Protein AF-A0A2Z2K764-F1 (afdb_monomer)

Organism: NCBI:txid414771

InterPro domains:
  IPR011989 Armadillo-like helical [G3DSA:1.25.10.10] (1-145)
  IPR016024 Armadillo-type fold [SSF48371] (2-112)

Mean predicted aligned error: 4.68 Å

Nearest PDB structures (foldseek):
  6z1p-assembly1_BV  TM=4.048E-01  e=2.534E+00  Tetrahymena thermophila SB210
  8w15-assembly1_B  TM=4.159E-01  e=3.948E+00  Homo sapiens
  7unk-assembly1_A  TM=3.288E-01  e=2.412E+00  Homo sapiens
  6xns-assembly1_B  TM=2.645E-01  e=1.886E+00  synthetic construct
  6xr1-assembly1_A  TM=2.086E-01  e=1.981E+00  synthetic construct

Structure (mmCIF, N/CA/C/O backbone):
data_AF-A0A2Z2K764-F1
#
_entry.id   AF-A0A2Z2K764-F1
#
loop_
_atom_site.group_PDB
_atom_site.id
_atom_site.type_symbol
_atom_site.label_atom_id
_atom_site.label_alt_id
_atom_site.label_comp_id
_atom_site.label_asym_id
_atom_site.label_entity_id
_atom_site.label_seq_id
_atom_site.pdbx_PDB_ins_code
_atom_site.Cartn_x
_atom_site.Cartn_y
_atom_site.Cartn_z
_atom_site.occupancy
_atom_site.B_iso_or_equiv
_atom_site.auth_seq_id
_atom_site.auth_comp_id
_atom_site.auth_asym_id
_atom_site.auth_atom_id
_atom_site.pdbx_PDB_model_num
ATOM 1 N N . MET A 1 1 ? 10.247 -3.034 -25.902 1.00 75.19 1 MET A N 1
ATOM 2 C CA . MET A 1 1 ? 10.879 -4.340 -25.602 1.00 75.19 1 MET A CA 1
ATOM 3 C C . MET A 1 1 ? 10.700 -4.762 -24.138 1.00 75.19 1 MET A C 1
ATOM 5 O O . MET A 1 1 ? 10.039 -5.768 -23.921 1.00 75.19 1 MET A O 1
ATOM 9 N N . ARG A 1 2 ? 11.152 -3.983 -23.135 1.00 84.69 2 ARG A N 1
ATOM 10 C CA . ARG A 1 2 ? 11.090 -4.348 -21.694 1.00 84.69 2 ARG A CA 1
ATOM 11 C C . ARG A 1 2 ? 9.718 -4.798 -21.174 1.00 84.69 2 ARG A C 1
ATOM 13 O O . ARG A 1 2 ? 9.613 -5.841 -20.546 1.00 84.69 2 ARG A O 1
ATOM 20 N N . LYS A 1 3 ? 8.638 -4.103 -21.542 1.00 83.81 3 LYS A N 1
ATOM 21 C CA . LYS A 1 3 ? 7.262 -4.519 -21.201 1.00 83.81 3 LYS A CA 1
ATOM 22 C C . LYS A 1 3 ? 6.930 -5.959 -21.628 1.00 83.81 3 LYS A C 1
ATOM 24 O O . LYS A 1 3 ? 6.311 -6.695 -20.869 1.00 83.81 3 LYS A O 1
ATOM 29 N N . ALA A 1 4 ? 7.293 -6.343 -22.853 1.00 80.12 4 ALA A N 1
ATOM 30 C CA . ALA A 1 4 ? 7.006 -7.681 -23.369 1.00 80.12 4 ALA A CA 1
ATOM 31 C C . ALA A 1 4 ? 7.841 -8.743 -22.641 1.00 80.12 4 ALA A C 1
ATOM 33 O O . ALA A 1 4 ? 7.328 -9.816 -22.343 1.00 80.12 4 ALA A O 1
ATOM 34 N N . VAL A 1 5 ? 9.084 -8.398 -22.285 1.00 82.69 5 VAL A N 1
ATOM 35 C CA . VAL A 1 5 ? 9.961 -9.244 -21.467 1.00 82.69 5 VAL A CA 1
ATOM 36 C C . VAL A 1 5 ? 9.339 -9.476 -20.092 1.00 82.69 5 VAL A C 1
ATOM 38 O O . VAL A 1 5 ? 9.156 -10.625 -19.719 1.00 82.69 5 VAL A O 1
ATOM 41 N N . ILE A 1 6 ? 8.903 -8.423 -19.390 1.00 83.12 6 ILE A N 1
ATOM 42 C CA . ILE A 1 6 ? 8.242 -8.548 -18.077 1.00 83.12 6 ILE A CA 1
ATOM 43 C C . ILE A 1 6 ? 7.041 -9.502 -18.151 1.00 83.12 6 ILE A C 1
ATOM 45 O O . ILE A 1 6 ? 6.902 -10.384 -17.310 1.00 83.12 6 ILE A O 1
ATOM 49 N N . HIS A 1 7 ? 6.205 -9.376 -19.186 1.00 82.19 7 HIS A N 1
ATOM 50 C CA . HIS A 1 7 ? 5.060 -10.269 -19.380 1.00 82.19 7 HIS A CA 1
ATOM 51 C C . HIS A 1 7 ? 5.446 -11.719 -19.697 1.00 82.19 7 HIS A C 1
ATOM 53 O O . HIS A 1 7 ? 4.730 -12.633 -19.295 1.00 82.19 7 HIS A O 1
ATOM 59 N N . GLY A 1 8 ? 6.534 -11.936 -20.438 1.00 78.94 8 GLY A N 1
ATOM 60 C CA . GLY A 1 8 ? 7.051 -13.276 -20.706 1.00 78.94 8 GLY A CA 1
ATOM 61 C C . GLY A 1 8 ? 7.593 -13.923 -19.433 1.00 78.94 8 GLY A C 1
ATOM 62 O O . GLY A 1 8 ? 7.188 -15.026 -19.080 1.00 78.94 8 GLY A O 1
ATOM 63 N N . LEU A 1 9 ? 8.442 -13.200 -18.700 1.00 83.56 9 LEU A N 1
ATOM 64 C CA . LEU A 1 9 ? 9.078 -13.685 -17.475 1.00 83.56 9 LEU A CA 1
ATOM 65 C C . LEU A 1 9 ? 8.060 -13.986 -16.371 1.00 83.56 9 LEU A C 1
ATOM 67 O O . LEU A 1 9 ? 8.159 -15.028 -15.727 1.00 83.56 9 LEU A O 1
ATOM 71 N N . SER A 1 10 ? 7.034 -13.141 -16.206 1.00 79.88 10 SER A N 1
ATOM 72 C CA . SER A 1 10 ? 5.997 -13.347 -15.186 1.00 79.88 10 SER A CA 1
ATOM 73 C C . SER A 1 10 ? 5.163 -14.612 -15.405 1.00 79.88 10 SER A C 1
ATOM 75 O O . SER A 1 10 ? 4.477 -15.052 -14.492 1.00 79.88 10 SER A O 1
ATOM 77 N N . ARG A 1 11 ? 5.164 -15.170 -16.623 1.00 83.88 11 ARG A N 1
ATOM 78 C CA . ARG A 1 11 ? 4.442 -16.406 -16.961 1.00 83.88 11 ARG A CA 1
ATOM 79 C C . ARG A 1 11 ? 5.304 -17.659 -16.850 1.00 83.88 11 ARG A C 1
ATOM 81 O O . ARG A 1 11 ? 4.743 -18.743 -16.765 1.00 83.88 11 ARG A O 1
ATOM 88 N N . LEU A 1 12 ? 6.628 -17.520 -16.918 1.00 84.44 12 LEU A N 1
ATOM 89 C CA . LEU A 1 12 ? 7.548 -18.654 -16.989 1.00 84.44 12 LEU A CA 1
ATOM 90 C C . LEU A 1 12 ? 8.099 -19.030 -15.613 1.00 84.44 12 LEU A C 1
ATOM 92 O O . LEU A 1 12 ? 7.991 -20.185 -15.221 1.00 84.44 12 LEU A O 1
ATOM 96 N N . GLN A 1 13 ? 8.697 -18.071 -14.899 1.00 82.69 13 GLN A N 1
ATOM 97 C CA . GLN A 1 13 ? 9.347 -18.293 -13.598 1.00 82.69 13 GLN A CA 1
ATOM 98 C C . GLN A 1 13 ? 9.288 -17.011 -12.750 1.00 82.69 13 GLN A C 1
ATOM 100 O O . GLN A 1 13 ? 10.306 -16.343 -12.566 1.00 82.69 13 GLN A O 1
ATOM 105 N N . PRO A 1 14 ? 8.100 -16.597 -12.284 1.00 79.75 14 PRO A N 1
ATOM 106 C CA . PRO A 1 14 ? 7.921 -15.292 -11.653 1.00 79.75 14 PRO A CA 1
ATOM 107 C C . PRO A 1 14 ? 8.754 -15.109 -10.369 1.00 79.75 14 PRO A C 1
ATOM 109 O O . PRO A 1 14 ? 9.213 -13.998 -10.106 1.00 79.75 14 PRO A O 1
ATOM 112 N N . GLU A 1 15 ? 9.032 -16.182 -9.626 1.00 85.50 15 GLU A N 1
ATOM 113 C CA . GLU A 1 15 ? 9.884 -16.188 -8.430 1.00 85.50 15 GLU A CA 1
ATOM 114 C C . GLU A 1 15 ? 11.314 -15.721 -8.737 1.00 85.50 15 GLU A C 1
ATOM 116 O O . GLU A 1 15 ? 11.875 -14.893 -8.019 1.00 85.50 15 GLU A O 1
ATOM 121 N N . ALA A 1 16 ? 11.897 -16.219 -9.834 1.00 89.00 16 ALA A N 1
ATOM 122 C CA . ALA A 1 16 ? 13.284 -15.949 -10.214 1.00 89.00 16 ALA A CA 1
ATOM 123 C C . ALA A 1 16 ? 13.520 -14.480 -10.605 1.00 89.00 16 ALA A C 1
ATOM 125 O O . ALA A 1 16 ? 14.654 -14.002 -10.586 1.00 89.00 16 ALA A O 1
ATOM 126 N N . TYR A 1 17 ? 12.449 -13.756 -10.944 1.00 90.88 17 TYR A N 1
ATOM 127 C CA . TYR A 1 17 ? 12.502 -12.378 -11.432 1.00 90.88 17 TYR A CA 1
ATOM 128 C C . TYR A 1 17 ? 11.827 -11.374 -10.495 1.00 90.88 17 TYR A C 1
ATOM 130 O O . TYR A 1 17 ? 11.629 -10.224 -10.885 1.00 90.88 17 TYR A O 1
ATOM 138 N N . LEU A 1 18 ? 11.528 -11.756 -9.249 1.00 90.38 18 LEU A N 1
ATOM 139 C CA . LEU A 1 18 ? 10.938 -10.853 -8.256 1.00 90.38 18 LEU A CA 1
ATOM 140 C C . LEU A 1 18 ? 11.731 -9.543 -8.121 1.00 90.38 18 LEU A C 1
ATOM 142 O O . LEU A 1 18 ? 11.151 -8.461 -8.216 1.00 90.38 18 LEU A O 1
ATOM 146 N N . GLY A 1 19 ? 13.055 -9.635 -7.950 1.00 91.00 19 GLY A N 1
ATOM 147 C CA . GLY A 1 19 ? 13.923 -8.459 -7.821 1.00 91.00 19 GLY A CA 1
ATOM 148 C C . GLY A 1 19 ? 13.867 -7.547 -9.049 1.00 91.00 19 GLY A C 1
ATOM 149 O O . GLY A 1 19 ? 13.778 -6.328 -8.915 1.00 91.00 19 GLY A O 1
ATOM 150 N N . LEU A 1 20 ? 13.809 -8.135 -10.250 1.00 92.38 20 LEU A N 1
ATOM 151 C CA . LEU A 1 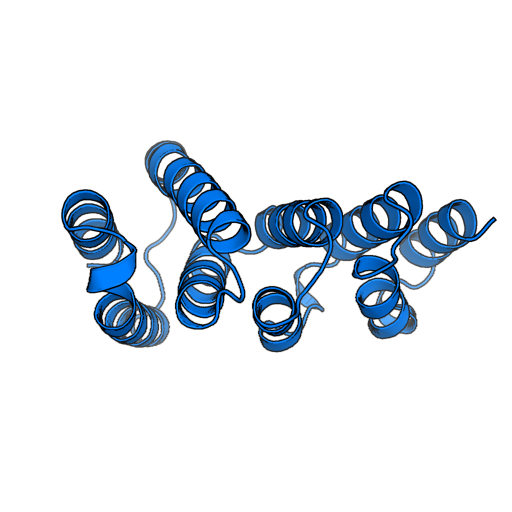20 ? 13.634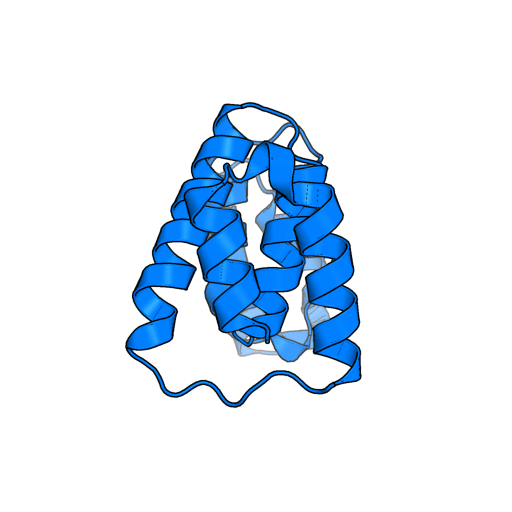 -7.384 -11.492 1.00 92.38 20 LEU A CA 1
ATOM 152 C C . LEU A 1 20 ? 12.280 -6.666 -11.516 1.00 92.38 20 LEU A C 1
ATOM 154 O O . LEU A 1 20 ? 12.217 -5.499 -11.886 1.00 92.38 20 LEU A O 1
ATOM 158 N N . PHE A 1 21 ? 11.192 -7.322 -11.113 1.00 94.19 21 PHE A N 1
ATOM 159 C CA . PHE A 1 21 ? 9.880 -6.676 -11.101 1.00 94.19 21 PHE A CA 1
ATOM 160 C C . PHE A 1 21 ? 9.803 -5.538 -10.076 1.00 94.19 21 PHE A C 1
ATOM 162 O O . PHE A 1 21 ? 9.205 -4.509 -10.375 1.00 94.19 21 PHE A O 1
ATOM 169 N N . LEU A 1 22 ? 10.432 -5.673 -8.905 1.00 92.94 22 LEU A N 1
ATOM 170 C CA . LEU A 1 22 ? 10.514 -4.596 -7.907 1.00 92.94 22 LEU A CA 1
ATOM 171 C C . LEU A 1 22 ? 11.331 -3.396 -8.406 1.00 92.94 22 LEU A C 1
ATOM 173 O O . LEU A 1 22 ? 10.958 -2.246 -8.160 1.00 92.94 22 LEU A O 1
ATOM 177 N N . GLN A 1 23 ? 12.409 -3.650 -9.150 1.00 92.94 23 GLN A N 1
ATOM 178 C CA . GLN A 1 23 ? 13.179 -2.599 -9.808 1.00 92.94 23 GLN A CA 1
ATOM 179 C C . GLN A 1 23 ? 12.348 -1.905 -10.899 1.00 92.94 23 GLN A C 1
ATOM 181 O O . GLN A 1 23 ? 12.206 -0.686 -10.898 1.00 92.94 23 GLN A O 1
ATOM 186 N N . GLU A 1 24 ? 11.749 -2.673 -11.810 1.00 94.62 24 GLU A N 1
ATOM 187 C CA . GLU A 1 24 ? 10.995 -2.136 -12.950 1.00 94.62 24 GLU A CA 1
ATOM 188 C C . GLU A 1 24 ? 9.667 -1.480 -12.524 1.00 94.62 24 GLU A C 1
ATOM 190 O O . GLU A 1 24 ? 9.120 -0.659 -13.258 1.00 94.62 24 GLU A O 1
ATOM 195 N N . LEU A 1 25 ? 9.147 -1.784 -11.328 1.00 94.94 25 LEU A N 1
ATOM 196 C CA . LEU A 1 25 ? 8.018 -1.064 -10.728 1.00 94.94 25 LEU A CA 1
ATOM 197 C C . LEU A 1 25 ? 8.332 0.425 -10.539 1.00 94.94 25 LEU A C 1
ATOM 199 O O . LEU A 1 25 ? 7.433 1.254 -10.684 1.00 94.94 25 LEU A O 1
ATOM 203 N N . GLN A 1 26 ? 9.592 0.758 -10.269 1.00 93.25 26 GLN A N 1
ATOM 204 C CA . GLN A 1 26 ? 10.072 2.122 -10.041 1.00 93.25 26 GLN A CA 1
ATOM 205 C C . GLN A 1 26 ? 10.534 2.817 -11.330 1.00 93.25 26 GLN A C 1
ATOM 207 O O . GLN A 1 26 ? 11.058 3.925 -11.277 1.00 93.25 26 GLN A O 1
ATOM 212 N N . ASP A 1 27 ? 10.330 2.190 -12.492 1.00 94.50 27 ASP A N 1
ATOM 213 C CA . ASP A 1 27 ? 10.762 2.743 -13.771 1.00 94.50 27 ASP A CA 1
ATOM 214 C C . ASP A 1 27 ? 10.031 4.054 -14.112 1.00 94.50 27 ASP A C 1
ATOM 216 O O . ASP A 1 27 ? 8.807 4.193 -13.963 1.00 94.50 27 ASP A O 1
ATOM 220 N N . GLU A 1 28 ? 10.791 5.018 -14.631 1.00 92.25 28 GLU A N 1
ATOM 221 C CA . GLU A 1 28 ? 10.283 6.327 -15.046 1.00 92.25 28 GLU A CA 1
ATOM 222 C C . GLU A 1 28 ? 9.237 6.218 -16.160 1.00 92.25 28 GLU A C 1
ATOM 224 O O . GLU A 1 28 ? 8.350 7.065 -16.262 1.00 92.25 28 GLU A O 1
ATOM 229 N N . HIS A 1 29 ? 9.283 5.161 -16.976 1.00 94.19 29 HIS A N 1
ATOM 230 C CA . HIS A 1 29 ? 8.320 4.949 -18.039 1.00 94.19 29 HIS A CA 1
ATOM 231 C C . HIS A 1 29 ? 7.035 4.290 -17.494 1.00 94.19 29 HIS A C 1
ATOM 233 O O . HIS A 1 29 ? 7.035 3.102 -17.138 1.00 94.19 29 HIS A O 1
ATOM 239 N N . PRO A 1 30 ? 5.862 4.958 -17.551 1.00 93.44 30 PRO A N 1
ATOM 240 C CA . PRO A 1 30 ? 4.633 4.457 -16.924 1.00 93.44 30 PRO A CA 1
ATOM 241 C C . PRO A 1 30 ? 4.194 3.073 -17.421 1.00 93.44 30 PRO A C 1
ATOM 243 O O . PRO A 1 30 ? 3.606 2.282 -16.682 1.00 93.44 30 PRO A O 1
ATOM 246 N N . GLY A 1 31 ? 4.469 2.769 -18.693 1.00 95.06 31 GLY A N 1
ATOM 247 C CA . GLY A 1 31 ? 4.151 1.475 -19.300 1.00 95.06 31 GLY A CA 1
ATOM 248 C C . GLY A 1 31 ? 4.978 0.301 -18.765 1.00 95.06 31 GLY A C 1
ATOM 249 O O . GLY A 1 31 ? 4.480 -0.824 -18.785 1.00 95.06 31 GLY A O 1
ATOM 250 N N . VAL A 1 32 ? 6.204 0.556 -18.298 1.00 94.94 32 VAL A N 1
ATOM 251 C CA . VAL A 1 32 ? 7.109 -0.450 -17.724 1.00 94.94 32 VAL A CA 1
ATOM 252 C C . VAL A 1 32 ? 6.709 -0.711 -16.276 1.00 94.94 32 VAL A C 1
ATOM 254 O O . VAL A 1 32 ? 6.330 -1.836 -15.954 1.00 94.94 32 VAL A O 1
ATOM 257 N N . SER A 1 33 ? 6.603 0.352 -15.472 1.00 95.94 33 SER A N 1
ATOM 258 C CA . SER A 1 33 ? 6.096 0.298 -14.095 1.00 95.94 33 SER A CA 1
ATOM 259 C C . SER A 1 33 ? 4.734 -0.406 -13.998 1.00 95.94 33 SER A C 1
ATOM 261 O O . SER A 1 33 ? 4.521 -1.286 -13.164 1.00 95.94 33 SER A O 1
ATOM 263 N N . ARG A 1 34 ? 3.811 -0.127 -14.930 1.00 95.75 34 ARG A N 1
ATOM 264 C CA . ARG A 1 34 ? 2.509 -0.813 -14.979 1.00 95.75 34 ARG A CA 1
ATOM 265 C C . ARG A 1 34 ? 2.629 -2.304 -15.297 1.00 95.75 34 ARG A C 1
ATOM 267 O O . ARG A 1 34 ? 1.810 -3.087 -14.819 1.00 95.75 34 ARG A O 1
ATOM 274 N N . ALA A 1 35 ? 3.573 -2.700 -16.148 1.00 94.94 35 ALA A N 1
ATOM 275 C CA . ALA A 1 35 ? 3.787 -4.105 -16.483 1.00 94.94 35 ALA A CA 1
ATOM 276 C C . ALA A 1 35 ? 4.366 -4.868 -15.289 1.00 94.94 35 ALA A C 1
ATOM 278 O O . ALA A 1 35 ? 3.866 -5.942 -14.964 1.00 94.94 35 ALA A O 1
ATOM 279 N N . ALA A 1 36 ? 5.337 -4.266 -14.600 1.00 95.38 36 ALA A N 1
ATOM 280 C CA . ALA A 1 36 ? 5.907 -4.791 -13.368 1.00 95.38 36 ALA A CA 1
ATOM 281 C C . ALA A 1 36 ? 4.849 -4.933 -12.265 1.00 95.38 36 ALA A C 1
ATOM 283 O O . ALA A 1 36 ? 4.714 -6.003 -11.683 1.00 95.38 36 ALA A O 1
ATOM 284 N N . ALA A 1 37 ? 4.003 -3.918 -12.062 1.00 95.88 37 ALA A N 1
ATOM 285 C CA . ALA A 1 37 ? 2.897 -3.995 -11.107 1.00 95.88 37 ALA A CA 1
ATOM 286 C C . ALA A 1 37 ? 1.918 -5.140 -11.406 1.00 95.88 37 ALA A C 1
ATOM 288 O O . ALA A 1 37 ? 1.426 -5.797 -10.494 1.00 95.88 37 ALA A O 1
ATOM 289 N N . LYS A 1 38 ? 1.634 -5.408 -12.688 1.00 94.69 38 LYS A N 1
ATOM 290 C CA . LYS A 1 38 ? 0.806 -6.559 -13.076 1.00 94.69 38 LYS A CA 1
ATOM 291 C C . LYS A 1 38 ? 1.492 -7.887 -12.768 1.00 94.69 38 LYS A C 1
ATOM 293 O O . LYS A 1 38 ? 0.817 -8.791 -12.299 1.00 94.69 38 LYS A O 1
ATOM 298 N N . ALA A 1 39 ? 2.793 -7.998 -13.035 1.00 93.50 39 ALA A N 1
ATOM 299 C CA . ALA A 1 39 ? 3.563 -9.200 -12.727 1.00 93.50 39 ALA A CA 1
ATOM 300 C C . ALA A 1 39 ? 3.588 -9.467 -11.214 1.00 93.50 39 ALA A C 1
ATOM 302 O O . ALA A 1 39 ? 3.238 -10.560 -10.785 1.00 93.50 39 ALA A O 1
ATOM 303 N N . LEU A 1 40 ? 3.894 -8.443 -10.412 1.00 94.25 40 LEU A N 1
ATOM 304 C CA . LEU A 1 40 ? 3.893 -8.513 -8.948 1.00 94.25 40 LEU A CA 1
ATOM 305 C C . LEU A 1 40 ? 2.516 -8.880 -8.385 1.00 94.25 40 LEU A C 1
ATOM 307 O O . LEU A 1 40 ? 2.421 -9.728 -7.506 1.00 94.25 40 LEU A O 1
ATOM 311 N N . GLY A 1 41 ? 1.437 -8.319 -8.939 1.00 92.81 41 GLY A N 1
ATOM 312 C CA . GLY A 1 41 ? 0.072 -8.647 -8.518 1.00 92.81 41 GLY A CA 1
ATOM 313 C C . GLY A 1 41 ? -0.350 -10.101 -8.770 1.00 92.81 41 GLY A C 1
ATOM 314 O O . GLY A 1 41 ? -1.343 -10.544 -8.201 1.00 92.81 41 GLY A O 1
ATOM 315 N N . CYS A 1 42 ? 0.382 -10.855 -9.599 1.00 91.00 42 CYS A N 1
ATOM 316 C CA . CYS A 1 42 ? 0.170 -12.295 -9.778 1.00 91.00 42 CYS A CA 1
ATOM 317 C C . CYS A 1 42 ? 0.898 -13.146 -8.727 1.00 91.00 42 CYS A C 1
ATOM 319 O O . CYS A 1 42 ? 0.547 -14.310 -8.555 1.00 91.00 42 CYS A O 1
ATOM 321 N N . ILE A 1 43 ? 1.884 -12.578 -8.028 1.00 90.31 43 ILE A N 1
ATOM 322 C CA . ILE A 1 43 ? 2.702 -13.251 -7.009 1.00 90.31 43 ILE A CA 1
ATOM 323 C C . ILE A 1 43 ? 2.793 -12.440 -5.698 1.00 90.31 43 ILE A C 1
ATOM 325 O O . ILE A 1 43 ? 3.889 -12.228 -5.176 1.00 90.31 43 ILE A O 1
ATOM 329 N N . PRO A 1 44 ? 1.660 -11.985 -5.123 1.00 89.00 44 PRO A N 1
ATOM 330 C CA . PRO A 1 44 ? 1.655 -11.131 -3.931 1.00 89.00 44 PRO A CA 1
ATOM 331 C C . PRO A 1 44 ? 2.381 -11.746 -2.729 1.00 89.00 44 PRO A C 1
ATOM 333 O O . PRO A 1 44 ? 3.018 -11.035 -1.958 1.00 89.00 44 PRO A O 1
ATOM 336 N N . TYR A 1 45 ? 2.328 -13.074 -2.596 1.00 88.06 45 TYR A N 1
ATOM 337 C CA . TYR A 1 45 ? 2.933 -13.837 -1.500 1.00 88.06 45 TYR A CA 1
ATOM 338 C C . TYR A 1 45 ? 4.469 -13.805 -1.487 1.00 88.06 45 TYR A C 1
ATOM 340 O O . TYR A 1 45 ? 5.072 -14.166 -0.480 1.00 88.06 45 TYR A O 1
ATOM 348 N N . LEU A 1 46 ? 5.106 -13.385 -2.585 1.00 88.56 46 LEU A N 1
ATOM 349 C CA . LEU A 1 46 ? 6.563 -13.276 -2.685 1.00 88.56 46 LEU A CA 1
ATOM 350 C C . LEU A 1 46 ? 7.084 -11.882 -2.341 1.00 88.56 46 LEU A C 1
ATOM 352 O O . LEU A 1 46 ? 8.292 -11.701 -2.223 1.00 88.56 46 LEU A O 1
ATOM 356 N N . ILE A 1 47 ? 6.207 -10.885 -2.220 1.00 89.75 47 ILE A N 1
ATOM 357 C CA . ILE A 1 47 ? 6.620 -9.487 -2.119 1.00 89.75 47 ILE A CA 1
ATOM 358 C C . ILE A 1 47 ? 7.016 -9.158 -0.674 1.00 89.75 47 ILE A C 1
ATOM 360 O O . ILE A 1 47 ? 6.171 -9.239 0.222 1.00 89.75 47 ILE A O 1
ATOM 364 N N . PRO A 1 48 ? 8.260 -8.712 -0.415 1.00 87.44 48 PRO A N 1
ATOM 365 C CA . PRO A 1 48 ? 8.635 -8.220 0.902 1.00 87.44 48 PRO A CA 1
ATOM 366 C C . PRO A 1 48 ? 7.895 -6.914 1.205 1.00 87.44 48 PRO A C 1
ATOM 368 O O . PRO A 1 48 ? 7.942 -5.958 0.431 1.00 87.44 48 PRO A O 1
ATOM 371 N N . LYS A 1 49 ? 7.225 -6.842 2.358 1.00 82.94 49 LYS A N 1
ATOM 372 C CA . LYS A 1 49 ? 6.391 -5.686 2.743 1.00 82.94 49 LYS A CA 1
ATOM 373 C C . LYS A 1 49 ? 7.196 -4.386 2.808 1.00 82.94 49 LYS A C 1
ATOM 375 O O . LYS A 1 49 ? 6.708 -3.330 2.416 1.00 82.94 49 LYS A O 1
ATOM 380 N N . GLN A 1 50 ? 8.444 -4.479 3.264 1.00 84.56 50 GLN A N 1
ATOM 381 C CA . GLN A 1 50 ? 9.357 -3.347 3.409 1.00 84.56 50 GLN A CA 1
ATOM 382 C C . GLN A 1 50 ? 9.675 -2.685 2.064 1.00 84.56 50 GLN A C 1
ATOM 384 O O . GLN A 1 50 ? 9.803 -1.465 2.015 1.00 84.56 50 GLN A O 1
ATOM 389 N N . GLU A 1 51 ? 9.738 -3.460 0.977 1.00 86.69 51 GLU A N 1
ATOM 390 C CA . GLU A 1 51 ? 10.004 -2.936 -0.369 1.00 86.69 51 GLU A CA 1
ATOM 391 C C . GLU A 1 51 ? 8.857 -2.044 -0.857 1.00 86.69 51 GLU A C 1
ATOM 393 O O . GLU A 1 51 ? 9.091 -0.972 -1.410 1.00 86.69 51 GLU A O 1
ATOM 398 N N . LEU A 1 52 ? 7.603 -2.432 -0.588 1.00 86.06 52 LEU A N 1
ATOM 399 C CA . LEU A 1 52 ? 6.441 -1.609 -0.940 1.00 86.06 52 LEU A CA 1
ATOM 400 C C . LEU A 1 52 ? 6.361 -0.334 -0.093 1.00 86.06 52 LEU A C 1
ATOM 402 O O . LEU A 1 52 ? 6.033 0.726 -0.623 1.00 86.06 52 LEU A O 1
ATOM 406 N N . SER A 1 53 ? 6.698 -0.404 1.197 1.00 83.94 53 SER A N 1
ATOM 407 C CA . SER A 1 53 ? 6.713 0.779 2.068 1.00 83.94 53 SER A CA 1
ATOM 408 C C . SER A 1 53 ? 7.819 1.770 1.693 1.00 83.94 53 SER A C 1
ATOM 410 O O . SER A 1 53 ? 7.585 2.978 1.685 1.00 83.94 53 SER A O 1
ATOM 412 N N . ALA A 1 54 ? 9.005 1.273 1.321 1.00 84.94 54 ALA A N 1
ATOM 413 C CA . ALA A 1 54 ? 10.156 2.095 0.938 1.00 84.94 54 ALA A CA 1
ATOM 414 C C . ALA A 1 54 ? 9.900 2.956 -0.308 1.00 84.94 54 ALA A C 1
ATOM 416 O O . ALA A 1 54 ? 10.574 3.959 -0.524 1.00 84.94 54 ALA A O 1
ATOM 417 N N . ILE A 1 55 ? 8.912 2.595 -1.122 1.00 80.06 55 ILE A N 1
ATOM 418 C CA . ILE A 1 55 ? 8.511 3.383 -2.282 1.00 80.06 55 ILE A CA 1
ATOM 419 C C . ILE A 1 55 ? 7.966 4.747 -1.838 1.00 80.06 55 ILE A C 1
ATOM 421 O O . ILE A 1 55 ? 8.308 5.750 -2.449 1.00 80.06 55 ILE A O 1
ATOM 425 N N . ALA A 1 56 ? 7.183 4.843 -0.757 1.00 74.94 56 ALA A N 1
ATOM 426 C CA . ALA A 1 56 ? 6.597 6.119 -0.314 1.00 74.94 56 ALA A CA 1
ATOM 427 C C . ALA A 1 56 ? 7.617 7.153 0.196 1.00 74.94 56 ALA A C 1
ATOM 429 O O . ALA A 1 56 ? 7.289 8.339 0.275 1.00 74.94 56 ALA A O 1
ATOM 430 N N . THR A 1 57 ? 8.829 6.710 0.543 1.00 78.06 57 THR A N 1
ATOM 431 C CA . THR A 1 57 ? 9.883 7.557 1.126 1.00 78.06 57 THR A CA 1
ATOM 432 C C . THR A 1 57 ? 10.730 8.264 0.077 1.00 78.06 57 THR A C 1
ATOM 434 O O . THR A 1 57 ? 11.477 9.184 0.401 1.00 78.06 57 THR A O 1
ATOM 437 N N . ARG A 1 58 ? 10.625 7.835 -1.184 1.00 77.50 58 ARG A N 1
ATOM 438 C CA . ARG A 1 58 ? 11.412 8.353 -2.300 1.00 77.50 58 ARG A CA 1
ATOM 439 C C . ARG A 1 58 ? 10.621 9.424 -3.035 1.00 77.50 58 ARG A C 1
ATOM 441 O O . ARG A 1 58 ? 9.419 9.274 -3.269 1.00 77.50 58 ARG A O 1
ATOM 448 N N . GLU A 1 59 ? 11.307 10.483 -3.449 1.00 73.56 59 GLU A N 1
ATOM 449 C CA . GLU A 1 59 ? 10.752 11.385 -4.449 1.00 73.56 59 GLU A CA 1
ATOM 450 C C . GLU A 1 59 ? 10.653 10.617 -5.768 1.00 73.56 59 GLU A C 1
ATOM 452 O O . GLU A 1 59 ? 11.648 10.185 -6.347 1.00 73.56 59 GLU A O 1
ATOM 457 N N . GLN A 1 60 ? 9.424 10.363 -6.193 1.00 79.38 60 GLN A N 1
ATOM 458 C CA . GLN A 1 60 ? 9.129 9.543 -7.355 1.00 79.38 60 GLN A CA 1
ATOM 459 C C . GLN A 1 60 ? 7.902 10.079 -8.071 1.00 79.38 60 GLN A C 1
ATOM 461 O O . GLN A 1 60 ? 7.083 10.824 -7.526 1.00 79.38 60 GLN A O 1
ATOM 466 N N . SER A 1 61 ? 7.738 9.633 -9.304 1.00 88.88 61 SER A N 1
ATOM 467 C CA . SER A 1 61 ? 6.564 9.951 -10.100 1.00 88.88 61 SER A CA 1
ATOM 468 C C . SER A 1 61 ? 5.284 9.341 -9.508 1.00 88.88 61 SER A C 1
ATOM 470 O O . SER A 1 61 ? 5.254 8.208 -9.019 1.00 88.88 61 SER A O 1
ATOM 472 N N . LEU A 1 62 ? 4.170 10.074 -9.617 1.00 89.75 62 LEU A N 1
ATOM 473 C CA . LEU A 1 62 ? 2.862 9.609 -9.136 1.00 89.75 62 LEU A CA 1
ATOM 474 C C . LEU A 1 62 ? 2.413 8.295 -9.793 1.00 89.75 62 LEU A C 1
ATOM 476 O O . LEU A 1 62 ? 1.645 7.540 -9.197 1.00 89.75 62 LEU A O 1
ATOM 480 N N . HIS A 1 63 ? 2.868 7.990 -11.016 1.00 93.81 63 HIS A N 1
ATOM 481 C CA . HIS A 1 63 ? 2.525 6.717 -11.651 1.00 93.81 63 HIS A CA 1
ATOM 482 C C . HIS A 1 63 ? 3.181 5.525 -10.961 1.00 93.81 63 HIS A C 1
ATOM 484 O O . HIS A 1 63 ? 2.527 4.487 -10.880 1.00 93.81 63 HIS A O 1
ATOM 490 N N . VAL A 1 64 ? 4.411 5.664 -10.449 1.00 94.06 64 VAL A N 1
ATOM 491 C CA . VAL A 1 64 ? 5.076 4.608 -9.673 1.00 94.06 64 VAL A CA 1
ATOM 492 C C . VAL A 1 64 ? 4.269 4.343 -8.412 1.00 94.06 64 VAL A C 1
ATOM 494 O O . VAL A 1 64 ? 3.821 3.216 -8.222 1.00 94.06 64 VAL A O 1
ATOM 497 N N . LEU A 1 65 ? 3.949 5.388 -7.639 1.00 94.31 65 LEU A N 1
ATOM 498 C CA . LEU A 1 65 ? 3.115 5.259 -6.441 1.00 94.31 65 LEU A CA 1
ATOM 499 C C . LEU A 1 65 ? 1.786 4.555 -6.749 1.00 94.31 65 LEU A C 1
ATOM 501 O O . LEU A 1 65 ? 1.455 3.552 -6.125 1.00 94.31 65 LEU A O 1
ATOM 505 N N . ARG A 1 66 ? 1.042 5.013 -7.760 1.00 94.44 66 ARG A N 1
ATOM 506 C CA . ARG A 1 66 ? -0.244 4.406 -8.153 1.00 94.44 66 ARG A CA 1
ATOM 507 C C . ARG A 1 66 ? -0.119 2.951 -8.581 1.00 94.44 66 ARG A C 1
ATOM 509 O O . ARG A 1 66 ? -1.019 2.145 -8.347 1.00 94.44 66 ARG A O 1
ATOM 516 N N . ASN A 1 67 ? 0.963 2.606 -9.269 1.00 95.81 67 ASN A N 1
ATOM 517 C CA . ASN A 1 67 ? 1.218 1.234 -9.677 1.00 95.81 67 ASN A CA 1
ATOM 518 C C . ASN A 1 67 ? 1.569 0.360 -8.464 1.00 95.81 67 ASN A C 1
ATOM 520 O O . ASN A 1 67 ? 1.058 -0.754 -8.385 1.00 95.81 67 ASN A O 1
ATOM 524 N N . THR A 1 68 ? 2.308 0.885 -7.489 1.00 95.06 68 THR A N 1
ATOM 525 C CA . THR A 1 68 ? 2.568 0.237 -6.195 1.00 95.06 68 THR A CA 1
ATOM 526 C C . THR A 1 68 ? 1.289 0.033 -5.389 1.00 95.06 68 THR A C 1
ATOM 528 O O . THR A 1 68 ? 1.036 -1.073 -4.924 1.00 95.06 68 THR A O 1
ATOM 531 N N . LEU A 1 69 ? 0.416 1.040 -5.295 1.00 94.81 69 LEU A N 1
ATOM 532 C CA . LEU A 1 69 ? -0.886 0.905 -4.627 1.00 94.81 69 LEU A CA 1
ATOM 533 C C . LEU A 1 69 ? -1.789 -0.125 -5.324 1.00 94.81 69 LEU A C 1
ATOM 535 O O . LEU A 1 69 ? -2.569 -0.819 -4.675 1.00 94.81 69 LEU A O 1
ATOM 539 N N . ARG A 1 70 ? -1.640 -0.308 -6.642 1.00 94.31 70 ARG A N 1
ATOM 540 C CA . ARG A 1 70 ? -2.308 -1.403 -7.360 1.00 94.31 70 ARG A CA 1
ATOM 541 C C . ARG A 1 70 ? -1.755 -2.776 -6.978 1.00 94.31 70 ARG A C 1
ATOM 543 O O . ARG A 1 70 ? -2.547 -3.704 -6.849 1.00 94.31 70 ARG A O 1
ATOM 550 N N . VAL A 1 71 ? -0.437 -2.910 -6.810 1.00 94.69 71 VAL A N 1
ATOM 551 C CA . VAL A 1 71 ? 0.176 -4.146 -6.287 1.00 94.69 71 VAL A CA 1
ATOM 552 C C . VAL A 1 71 ? -0.356 -4.427 -4.890 1.00 94.69 71 VAL A C 1
ATOM 554 O O . VAL A 1 71 ? -0.779 -5.545 -4.613 1.00 94.69 71 VAL A O 1
ATOM 557 N N . LEU A 1 72 ? -0.427 -3.402 -4.042 1.00 93.44 72 LEU A N 1
ATOM 558 C CA . LEU A 1 72 ? -0.954 -3.522 -2.692 1.00 93.44 72 LEU A CA 1
ATOM 559 C C . LEU A 1 72 ? -2.362 -4.133 -2.673 1.00 93.44 72 LEU A C 1
ATOM 561 O O . LEU A 1 72 ? -2.627 -5.022 -1.875 1.00 93.44 72 LEU A O 1
ATOM 565 N N . GLY A 1 73 ? -3.232 -3.742 -3.608 1.00 91.38 73 GLY A N 1
ATOM 566 C CA . GLY A 1 73 ? -4.583 -4.300 -3.740 1.00 91.38 73 GLY A CA 1
ATOM 567 C C . GLY A 1 73 ? -4.655 -5.824 -3.940 1.00 91.38 73 GLY A C 1
ATOM 568 O O . GLY A 1 73 ? -5.732 -6.391 -3.775 1.00 91.38 73 GLY A O 1
ATOM 569 N N . SER A 1 74 ? -3.541 -6.487 -4.276 1.00 91.00 74 SER A N 1
ATOM 570 C CA . SER A 1 74 ? -3.446 -7.953 -4.380 1.00 91.00 74 SER A CA 1
ATOM 571 C C . SER A 1 74 ? -3.047 -8.662 -3.076 1.00 91.00 74 SER A C 1
ATOM 573 O O . SER A 1 74 ? -3.140 -9.886 -3.002 1.00 91.00 74 SER A O 1
ATOM 575 N N . LEU A 1 75 ? -2.630 -7.920 -2.042 1.00 89.75 75 LEU A N 1
ATOM 576 C CA . LEU A 1 75 ? -2.324 -8.462 -0.712 1.00 89.75 75 LEU A CA 1
ATOM 577 C C . LEU A 1 75 ? -3.601 -8.698 0.102 1.00 89.75 75 LEU A C 1
ATOM 579 O O . LEU A 1 75 ? -4.681 -8.227 -0.261 1.00 89.75 75 LEU A O 1
ATOM 583 N N . ASN A 1 76 ? -3.500 -9.370 1.250 1.00 88.81 76 ASN A N 1
ATOM 584 C CA . ASN A 1 76 ? -4.654 -9.466 2.145 1.00 88.81 76 ASN A CA 1
ATOM 585 C C . ASN A 1 76 ? -4.948 -8.116 2.827 1.00 88.81 76 ASN A C 1
ATOM 587 O O . ASN A 1 76 ? -4.047 -7.314 3.057 1.00 88.81 76 ASN A O 1
ATOM 591 N N . LYS A 1 77 ? -6.215 -7.867 3.179 1.00 89.38 77 LYS A N 1
ATOM 592 C CA . LYS A 1 77 ? -6.692 -6.557 3.666 1.00 89.38 77 LYS A CA 1
ATOM 593 C C . LYS A 1 77 ? -5.876 -5.973 4.822 1.00 89.38 77 LYS A C 1
ATOM 595 O O . LYS A 1 77 ? -5.666 -4.764 4.843 1.00 89.38 77 LYS A O 1
ATOM 600 N N . TRP A 1 78 ? -5.434 -6.803 5.762 1.00 90.94 78 TRP A N 1
ATOM 601 C CA . TRP A 1 78 ? -4.694 -6.344 6.939 1.00 90.94 78 TRP A CA 1
ATOM 602 C C . TRP A 1 78 ? -3.253 -5.970 6.596 1.00 90.94 78 TRP A C 1
ATOM 604 O O . TRP A 1 78 ? -2.741 -4.982 7.113 1.00 90.94 78 TRP A O 1
ATOM 614 N N . GLU A 1 79 ? -2.627 -6.688 5.661 1.00 90.62 79 GLU A N 1
ATOM 615 C CA . GLU A 1 79 ? -1.329 -6.294 5.098 1.00 90.62 79 GLU A CA 1
ATOM 616 C C . GLU A 1 79 ? -1.421 -4.993 4.314 1.00 90.62 79 GLU A C 1
ATOM 618 O O . GLU A 1 79 ? -0.538 -4.146 4.429 1.00 90.62 79 GLU A O 1
ATOM 623 N N . GLN A 1 80 ? -2.504 -4.814 3.551 1.00 92.69 80 GLN A N 1
ATOM 624 C CA . GLN A 1 80 ? -2.753 -3.553 2.857 1.00 92.69 80 GLN A CA 1
ATOM 625 C C . GLN A 1 80 ? -2.794 -2.390 3.848 1.00 92.69 80 GLN A C 1
ATOM 627 O O . GLN A 1 80 ? -2.139 -1.376 3.623 1.00 92.69 80 GLN A O 1
ATOM 632 N N . LEU A 1 81 ? -3.535 -2.547 4.949 1.00 94.19 81 LEU A N 1
ATOM 633 C CA . LEU A 1 81 ? -3.665 -1.505 5.960 1.00 94.19 81 LEU A CA 1
ATOM 634 C C . LEU A 1 81 ? -2.325 -1.198 6.642 1.00 94.19 81 LEU A C 1
ATOM 636 O O . LEU A 1 81 ? -1.949 -0.032 6.713 1.00 94.19 81 LEU A O 1
ATOM 640 N N . ASP A 1 82 ? -1.587 -2.220 7.087 1.00 93.19 82 ASP A N 1
ATOM 641 C CA . ASP A 1 82 ? -0.274 -2.043 7.730 1.00 93.19 82 ASP A CA 1
ATOM 642 C C . ASP A 1 82 ? 0.692 -1.256 6.831 1.00 93.19 82 ASP A C 1
ATOM 644 O O . ASP A 1 82 ? 1.304 -0.274 7.261 1.00 93.19 82 ASP A O 1
ATOM 648 N N . ILE A 1 83 ? 0.765 -1.629 5.550 1.00 93.31 83 ILE A N 1
ATOM 649 C CA . ILE A 1 83 ? 1.634 -0.958 4.580 1.00 93.31 83 ILE A CA 1
ATOM 650 C C . ILE A 1 83 ? 1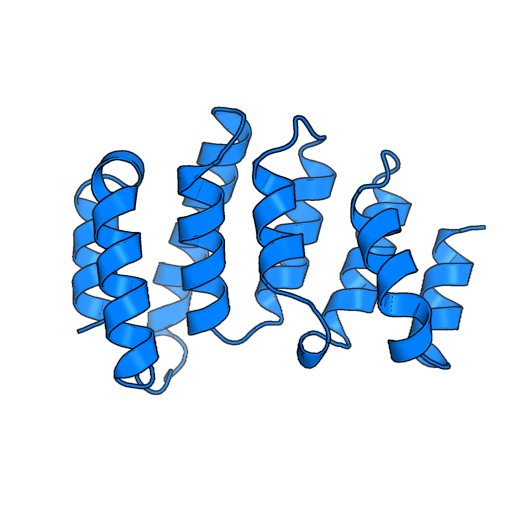.143 0.463 4.283 1.00 93.31 83 ILE A C 1
ATOM 652 O O . ILE A 1 83 ? 1.967 1.372 4.262 1.00 93.31 83 ILE A O 1
ATOM 656 N N . LEU A 1 84 ? -0.164 0.702 4.103 1.00 95.25 84 LEU A N 1
ATOM 657 C CA . LEU A 1 84 ? -0.694 2.056 3.867 1.00 95.25 84 LEU A CA 1
ATOM 658 C C . LEU A 1 84 ? -0.370 3.006 5.015 1.00 95.25 84 LEU A C 1
ATOM 660 O O . LEU A 1 84 ? 0.065 4.132 4.772 1.00 95.25 84 LEU A O 1
ATOM 664 N N . LEU A 1 85 ? -0.558 2.554 6.256 1.00 94.44 85 LEU A N 1
ATOM 665 C CA . LEU A 1 85 ? -0.214 3.346 7.432 1.00 94.44 85 LEU A CA 1
ATOM 666 C C . LEU A 1 85 ? 1.302 3.597 7.486 1.00 94.44 85 LEU A C 1
ATOM 668 O O . LEU A 1 85 ? 1.727 4.724 7.723 1.00 94.44 85 LEU A O 1
ATOM 672 N N . GLY A 1 86 ? 2.125 2.590 7.178 1.00 92.44 86 GLY A N 1
ATOM 673 C CA . GLY A 1 86 ? 3.582 2.74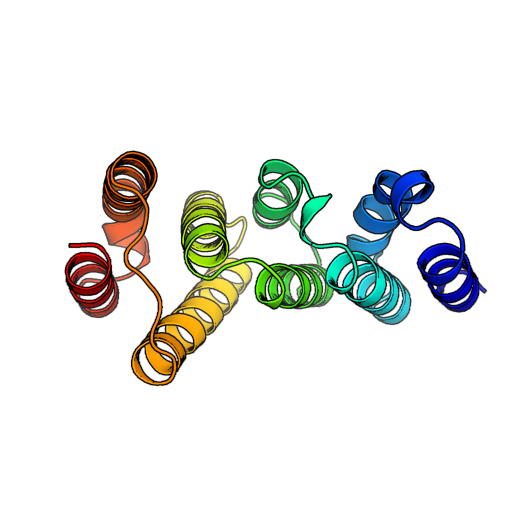7 7.134 1.00 92.44 86 GLY A CA 1
ATOM 674 C C . GLY A 1 86 ? 4.035 3.747 6.069 1.00 92.44 86 GLY A C 1
ATOM 675 O O . GLY A 1 86 ? 4.840 4.628 6.350 1.00 92.44 86 GLY A O 1
ATOM 676 N N . MET A 1 87 ? 3.465 3.666 4.866 1.00 93.31 87 MET A N 1
ATOM 677 C CA . MET A 1 87 ? 3.724 4.609 3.776 1.00 93.31 87 MET A CA 1
ATOM 678 C C . MET A 1 87 ? 3.303 6.039 4.139 1.00 93.31 87 MET A C 1
ATOM 680 O O . MET A 1 87 ? 3.974 6.987 3.737 1.00 93.31 87 MET A O 1
ATOM 684 N N . LEU A 1 88 ? 2.206 6.207 4.888 1.00 93.31 88 LEU A N 1
ATOM 685 C CA . LEU A 1 88 ? 1.693 7.518 5.296 1.00 93.31 88 LEU A CA 1
ATOM 686 C C . LEU A 1 88 ? 2.625 8.227 6.287 1.00 93.31 88 LEU A C 1
ATOM 688 O O . LEU A 1 88 ? 2.796 9.446 6.201 1.00 93.31 88 LEU A O 1
ATOM 692 N N . GLU A 1 89 ? 3.229 7.466 7.202 1.00 90.94 89 GLU A N 1
ATOM 693 C CA . GLU A 1 89 ? 4.211 7.956 8.177 1.00 90.94 89 GLU A CA 1
ATOM 694 C C . GLU A 1 89 ? 5.451 8.535 7.488 1.00 90.94 89 GLU A C 1
ATOM 696 O O . GLU A 1 89 ? 5.979 9.566 7.899 1.00 90.94 89 GLU A O 1
ATOM 701 N N . THR A 1 90 ? 5.871 7.909 6.390 1.00 89.81 90 THR A N 1
ATOM 702 C CA . THR A 1 90 ? 7.102 8.245 5.672 1.00 89.81 90 THR A CA 1
ATOM 703 C C . THR A 1 90 ? 6.863 8.949 4.333 1.00 89.81 90 THR A C 1
ATOM 705 O O . THR A 1 90 ? 7.760 8.983 3.494 1.00 89.81 90 THR A O 1
ATOM 708 N N . ALA A 1 91 ? 5.653 9.461 4.090 1.00 90.69 91 ALA A N 1
ATOM 709 C CA . ALA A 1 91 ? 5.280 10.065 2.813 1.00 90.69 91 ALA A CA 1
ATOM 710 C C . ALA A 1 91 ? 6.176 11.272 2.480 1.00 90.69 91 ALA A C 1
ATOM 712 O O . ALA A 1 91 ? 6.186 12.260 3.217 1.00 90.69 91 ALA A O 1
ATOM 713 N N . ALA A 1 92 ? 6.889 11.205 1.350 1.00 87.19 92 ALA A N 1
ATOM 714 C CA . ALA A 1 92 ? 7.866 12.222 0.952 1.00 87.19 92 ALA A CA 1
ATOM 715 C C . ALA A 1 92 ? 7.248 13.590 0.606 1.00 87.19 92 ALA A C 1
ATOM 717 O O . ALA A 1 92 ? 7.880 14.627 0.798 1.00 87.19 92 ALA A O 1
ATOM 718 N N . THR A 1 93 ? 6.018 13.610 0.084 1.00 90.00 93 THR A N 1
ATOM 719 C CA . THR A 1 93 ? 5.348 14.833 -0.380 1.00 90.00 93 THR A CA 1
ATOM 720 C C . THR A 1 93 ? 3.869 14.842 -0.005 1.00 90.00 93 THR A C 1
ATOM 722 O O . THR A 1 93 ? 3.261 13.802 0.263 1.00 90.00 93 THR A O 1
ATOM 725 N N . GLU A 1 94 ? 3.251 16.024 -0.042 1.00 90.56 94 GLU A N 1
ATOM 726 C CA . GLU A 1 94 ? 1.811 16.148 0.205 1.00 90.56 94 GLU A CA 1
ATOM 727 C C . GLU A 1 94 ? 0.973 15.455 -0.880 1.00 90.56 94 GLU A C 1
ATOM 729 O O . GLU A 1 94 ? -0.051 14.852 -0.580 1.00 90.56 94 GLU A O 1
ATOM 734 N N . SER A 1 95 ? 1.426 15.444 -2.137 1.00 91.00 95 SER A N 1
ATOM 735 C CA . SER A 1 95 ? 0.731 14.717 -3.207 1.00 91.00 95 SER A CA 1
ATOM 736 C C . SER A 1 95 ? 0.735 13.202 -2.977 1.00 91.00 95 SER A C 1
ATOM 738 O O . SER A 1 95 ? -0.291 12.552 -3.177 1.00 91.00 95 SER A O 1
ATOM 740 N N . VAL A 1 96 ? 1.853 12.645 -2.491 1.00 91.88 96 VAL A N 1
ATOM 741 C CA . VAL A 1 96 ? 1.941 11.240 -2.061 1.00 91.88 96 VAL A CA 1
ATOM 742 C C . VAL A 1 96 ? 0.981 10.990 -0.898 1.00 91.88 96 VAL A C 1
ATOM 744 O O . VAL A 1 96 ? 0.215 10.028 -0.938 1.00 91.88 96 VAL A O 1
ATOM 747 N N . ARG A 1 97 ? 0.965 11.877 0.107 1.00 93.31 97 ARG A N 1
ATOM 748 C CA . ARG A 1 97 ? 0.054 11.783 1.258 1.00 93.31 97 ARG A CA 1
ATOM 749 C C . ARG A 1 97 ? -1.412 11.734 0.823 1.00 93.31 97 ARG A C 1
ATOM 751 O O . ARG A 1 97 ? -2.145 10.863 1.283 1.00 93.31 97 ARG A O 1
ATOM 758 N N . GLN A 1 98 ? -1.833 12.622 -0.074 1.00 93.81 98 GLN A N 1
ATOM 759 C CA . GLN A 1 98 ? -3.214 12.668 -0.562 1.00 93.81 98 GLN A CA 1
ATOM 760 C C . GLN A 1 98 ? -3.611 11.393 -1.316 1.00 93.81 98 GLN A C 1
ATOM 762 O O . GLN A 1 98 ? -4.692 10.857 -1.080 1.00 93.81 98 GLN A O 1
ATOM 767 N N . GLU A 1 99 ? -2.730 10.852 -2.163 1.00 94.56 99 GLU A N 1
ATOM 768 C CA . GLU A 1 99 ? -2.995 9.592 -2.871 1.00 94.56 99 GLU A CA 1
ATOM 769 C C . GLU A 1 99 ? -3.117 8.405 -1.891 1.00 94.56 99 GLU A C 1
ATOM 771 O O . GLU A 1 99 ? -4.000 7.560 -2.043 1.00 94.56 99 GLU A O 1
ATOM 776 N N . LEU A 1 100 ? -2.288 8.364 -0.839 1.00 95.12 100 LEU A N 1
ATOM 777 C CA . LEU A 1 100 ? -2.377 7.348 0.218 1.00 95.12 100 LEU A CA 1
ATOM 778 C C . LEU A 1 100 ? -3.686 7.447 1.009 1.00 95.12 100 LEU A C 1
ATOM 780 O O . LEU A 1 100 ? -4.336 6.430 1.252 1.00 95.12 100 LEU A O 1
ATOM 784 N N . LEU A 1 101 ? -4.100 8.662 1.379 1.00 96.12 101 LEU A N 1
ATOM 785 C CA . LEU A 1 101 ? -5.371 8.889 2.071 1.00 96.12 101 LEU A CA 1
ATOM 786 C C . LEU A 1 101 ? -6.568 8.501 1.193 1.00 96.12 101 LEU A C 1
ATOM 788 O O . LEU A 1 101 ? -7.503 7.873 1.685 1.00 96.12 101 LEU A O 1
ATOM 792 N N . GLN A 1 102 ? -6.517 8.796 -0.108 1.00 95.81 102 GLN A N 1
ATOM 793 C CA . GLN A 1 102 ? -7.547 8.378 -1.059 1.00 95.81 102 GLN A CA 1
ATOM 794 C C . GLN A 1 102 ? -7.625 6.848 -1.180 1.00 95.81 102 GLN A C 1
ATOM 796 O O . GLN A 1 102 ? -8.719 6.277 -1.203 1.00 95.81 102 GLN A O 1
ATOM 801 N N . GLN A 1 103 ? -6.477 6.168 -1.224 1.00 95.69 103 GLN A N 1
ATOM 802 C CA . GLN A 1 103 ? -6.430 4.707 -1.235 1.00 95.69 103 GLN A CA 1
ATOM 803 C C . GLN A 1 103 ? -7.014 4.117 0.058 1.00 95.69 103 GLN A C 1
ATOM 805 O O . GLN A 1 103 ? -7.740 3.122 0.009 1.00 95.69 103 GLN A O 1
ATOM 810 N N . LEU A 1 104 ? -6.745 4.748 1.202 1.00 95.62 104 LEU A N 1
ATOM 811 C CA . LEU A 1 104 ? -7.274 4.344 2.501 1.00 95.62 104 LEU A CA 1
ATOM 812 C C . LEU A 1 104 ? -8.791 4.549 2.604 1.00 95.62 104 LEU A C 1
ATOM 814 O O . LEU A 1 104 ? -9.486 3.674 3.114 1.00 95.62 104 LEU A O 1
ATOM 818 N N . ASP A 1 105 ? -9.328 5.641 2.056 1.00 95.25 105 ASP A N 1
ATOM 819 C CA . ASP A 1 105 ? -10.778 5.854 1.959 1.00 95.25 105 ASP A CA 1
ATOM 820 C C . ASP A 1 105 ? -11.450 4.753 1.128 1.00 95.25 105 ASP A C 1
ATOM 822 O O . ASP A 1 105 ? -12.489 4.212 1.517 1.00 95.25 105 ASP A O 1
ATOM 826 N N . GLY A 1 106 ? -10.825 4.369 0.010 1.00 93.56 106 GLY A N 1
ATOM 827 C CA . GLY A 1 106 ? -11.262 3.236 -0.803 1.00 93.56 106 GLY A CA 1
ATOM 828 C C . GLY A 1 106 ? -11.232 1.914 -0.032 1.00 93.56 106 GLY A C 1
ATOM 829 O O . GLY A 1 106 ? -12.181 1.130 -0.118 1.00 93.56 106 GLY A O 1
ATOM 830 N N . TRP A 1 107 ? -10.182 1.685 0.761 1.00 93.69 107 TRP A N 1
ATOM 831 C CA . TRP A 1 107 ? -10.061 0.507 1.621 1.00 93.69 107 TRP A CA 1
ATO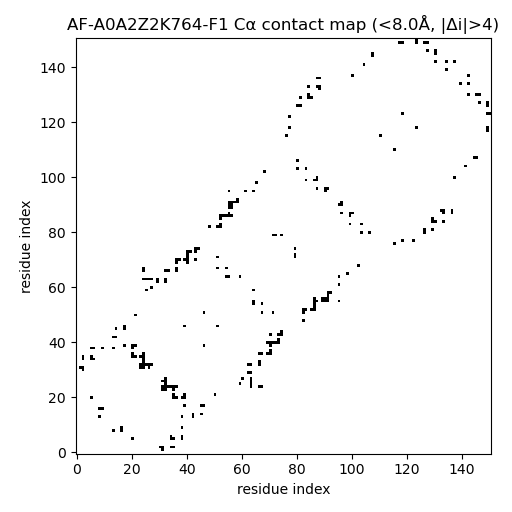M 832 C C . TRP A 1 107 ? -11.171 0.463 2.682 1.00 93.69 107 TRP A C 1
ATOM 834 O O . TRP A 1 107 ? -11.860 -0.551 2.792 1.00 93.69 107 TRP A O 1
ATOM 844 N N . ILE A 1 108 ? -11.420 1.572 3.391 1.00 93.06 108 ILE A N 1
ATOM 845 C CA . ILE A 1 108 ? -12.479 1.692 4.411 1.00 93.06 108 ILE A CA 1
ATOM 846 C C . ILE A 1 108 ? -13.856 1.431 3.787 1.00 93.06 108 ILE A C 1
ATOM 848 O O . ILE A 1 108 ? -14.636 0.623 4.294 1.00 93.06 108 ILE A O 1
ATOM 852 N N . ALA A 1 109 ? -14.153 2.070 2.652 1.00 90.62 109 ALA A N 1
ATOM 853 C CA . ALA A 1 109 ? -15.427 1.898 1.957 1.00 90.62 109 ALA A CA 1
ATOM 854 C C . ALA A 1 109 ? -15.626 0.462 1.433 1.00 90.62 109 ALA A C 1
ATOM 856 O O . ALA A 1 109 ? -16.751 -0.047 1.405 1.00 90.62 109 ALA A O 1
ATOM 857 N N . GLY A 1 110 ? -14.540 -0.195 1.014 1.00 87.25 110 GLY A N 1
ATOM 858 C CA . GLY A 1 110 ? -14.536 -1.584 0.562 1.00 87.25 110 GLY A CA 1
ATOM 859 C C . GLY A 1 110 ? -14.591 -2.607 1.699 1.00 87.25 110 GLY A C 1
ATOM 860 O O . GLY A 1 110 ? -15.063 -3.726 1.482 1.00 87.25 110 GLY A O 1
ATOM 861 N N . PHE A 1 111 ? -14.159 -2.244 2.912 1.00 81.88 111 PHE A N 1
ATOM 862 C CA . PHE A 1 111 ? -14.107 -3.160 4.049 1.00 81.88 111 PHE A CA 1
ATOM 863 C C . PHE A 1 111 ? -15.490 -3.729 4.376 1.00 81.88 111 PHE A C 1
ATOM 865 O O . PHE A 1 111 ? -15.655 -4.947 4.390 1.00 81.88 111 PHE A O 1
ATOM 872 N N . ASN A 1 112 ? -16.494 -2.857 4.500 1.00 67.38 112 ASN A N 1
ATOM 873 C CA . ASN A 1 112 ? -17.875 -3.222 4.841 1.00 67.38 112 ASN A CA 1
ATOM 874 C C . ASN A 1 112 ? -18.570 -4.112 3.796 1.00 67.38 112 ASN A C 1
ATOM 876 O O . ASN A 1 112 ? -19.610 -4.697 4.079 1.00 67.38 112 ASN A O 1
ATOM 880 N N . ARG A 1 113 ? -18.026 -4.214 2.577 1.00 67.38 113 ARG A N 1
ATOM 881 C CA . ARG A 1 113 ? -18.631 -4.980 1.473 1.00 67.38 113 ARG A CA 1
ATOM 882 C C . ARG A 1 113 ? -18.168 -6.430 1.406 1.00 67.38 113 ARG A C 1
ATOM 884 O O . ARG A 1 113 ? -18.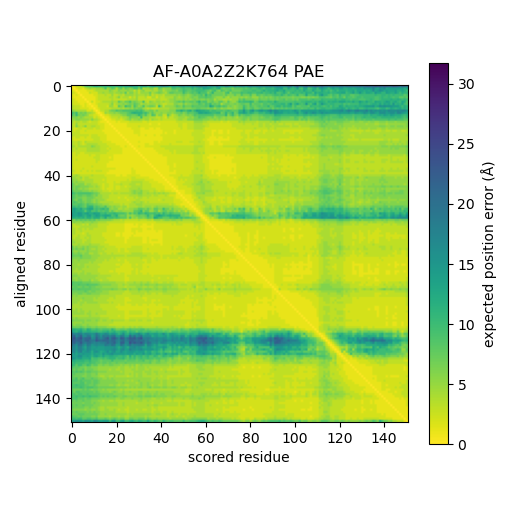735 -7.220 0.661 1.00 67.38 113 ARG A O 1
ATOM 891 N N . GLN A 1 114 ? -17.112 -6.778 2.129 1.00 62.84 114 GLN A N 1
ATOM 892 C CA . GLN A 1 114 ? -16.484 -8.090 2.062 1.00 62.84 114 GLN A CA 1
ATOM 893 C C . GLN A 1 114 ? -16.198 -8.534 3.491 1.00 62.84 114 GLN A C 1
ATOM 895 O O . GLN A 1 114 ? -15.338 -7.927 4.129 1.00 62.84 114 GLN A O 1
ATOM 900 N N . PHE A 1 115 ? -16.884 -9.579 3.965 1.00 58.28 115 PHE A N 1
ATOM 901 C CA . PHE A 1 115 ? -16.622 -10.220 5.257 1.00 58.28 115 PHE A CA 1
ATOM 902 C C . PHE A 1 115 ? -15.133 -10.573 5.367 1.00 58.28 115 PHE A C 1
ATOM 904 O O . PHE A 1 115 ? -14.673 -11.576 4.827 1.00 58.28 115 PHE A O 1
ATOM 911 N N . ALA A 1 116 ? -14.362 -9.707 6.020 1.00 65.69 116 ALA A N 1
ATOM 912 C CA . ALA A 1 116 ? -12.974 -9.959 6.345 1.00 65.69 116 ALA A CA 1
ATOM 913 C C . ALA A 1 116 ? -12.949 -10.576 7.737 1.00 65.69 116 ALA A C 1
ATOM 915 O O . ALA A 1 116 ? -13.506 -10.002 8.673 1.00 65.69 116 ALA A O 1
ATOM 916 N N . ALA A 1 117 ? -12.312 -11.737 7.876 1.00 71.62 117 ALA A N 1
ATOM 917 C CA . ALA A 1 117 ? -11.998 -12.252 9.198 1.00 71.62 117 ALA A CA 1
ATOM 918 C C . ALA A 1 117 ? -11.153 -11.212 9.949 1.00 71.62 117 ALA A C 1
ATOM 920 O O . ALA A 1 117 ? -10.320 -10.531 9.337 1.00 71.62 117 ALA A O 1
ATOM 921 N N . LYS A 1 118 ? -11.374 -11.094 11.263 1.00 76.44 118 LYS A N 1
ATOM 922 C CA . LYS A 1 118 ? -10.552 -10.240 12.125 1.00 76.44 118 LYS A CA 1
ATOM 923 C C . LYS A 1 118 ? -9.063 -10.590 11.970 1.00 76.44 118 LYS A C 1
ATOM 925 O O . LYS A 1 118 ? -8.744 -11.745 11.659 1.00 76.44 118 LYS A O 1
ATOM 930 N N . PRO A 1 119 ? -8.152 -9.620 12.157 1.00 74.44 119 PRO A N 1
ATOM 931 C CA . PRO A 1 119 ? -6.733 -9.920 12.131 1.00 74.44 119 PRO A CA 1
ATOM 932 C C . PRO A 1 119 ? -6.390 -10.871 13.283 1.00 74.44 119 PRO A C 1
ATOM 934 O O . PRO A 1 119 ? -7.081 -10.932 14.300 1.00 74.44 119 PRO A O 1
ATOM 937 N N . LEU A 1 120 ? -5.293 -11.613 13.141 1.00 77.00 120 LEU A N 1
ATOM 938 C CA . LEU A 1 120 ? -4.708 -12.337 14.271 1.00 77.00 120 LEU A CA 1
ATOM 939 C C . LEU A 1 120 ? -4.383 -11.338 15.397 1.00 77.00 120 LEU A C 1
ATOM 941 O O . LEU A 1 120 ? -4.019 -10.193 15.123 1.00 77.00 120 LEU A O 1
ATOM 945 N N . SER A 1 121 ? -4.469 -11.758 16.659 1.00 75.56 121 SER A N 1
ATOM 946 C CA .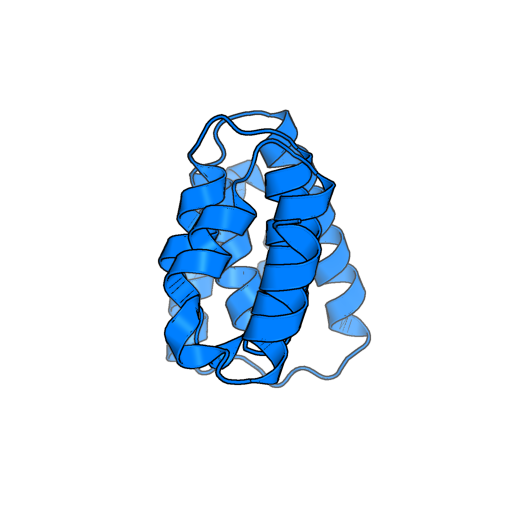 SER A 1 121 ? -4.260 -10.872 17.819 1.00 75.56 121 SER A CA 1
ATOM 947 C C . SER A 1 121 ? -2.921 -10.123 17.765 1.00 75.56 121 SER A C 1
ATOM 949 O O . SER A 1 121 ? -2.876 -8.918 17.983 1.00 75.56 121 SER A O 1
ATOM 951 N N . THR A 1 122 ? -1.839 -10.792 17.359 1.00 77.00 122 THR A N 1
ATOM 952 C CA . THR A 1 122 ? -0.520 -10.160 17.183 1.00 77.00 122 THR A CA 1
ATOM 953 C C . THR A 1 122 ? -0.506 -9.107 16.071 1.00 77.00 122 THR A C 1
ATOM 955 O O . THR A 1 122 ? 0.127 -8.064 16.216 1.00 77.00 122 THR A O 1
ATOM 958 N N . ALA A 1 123 ? -1.215 -9.350 14.963 1.00 82.06 123 ALA A N 1
ATOM 959 C CA . ALA A 1 123 ? -1.340 -8.376 13.879 1.00 82.06 123 ALA A CA 1
ATOM 960 C C . ALA A 1 123 ? -2.193 -7.169 14.302 1.00 82.06 123 ALA A C 1
ATOM 962 O O . ALA A 1 123 ? -1.919 -6.049 13.884 1.00 82.06 123 ALA A O 1
ATOM 963 N N . THR A 1 124 ? -3.176 -7.392 15.176 1.00 87.25 124 THR A N 1
ATOM 964 C CA . THR A 1 124 ? -4.041 -6.348 15.744 1.00 87.25 124 THR A CA 1
ATOM 965 C C . THR A 1 124 ? -3.215 -5.342 16.543 1.00 87.25 124 THR A C 1
ATOM 967 O O . THR A 1 124 ? -3.237 -4.158 16.225 1.00 87.25 124 THR A O 1
ATOM 970 N N . SER A 1 125 ? -2.386 -5.802 17.488 1.00 88.50 125 SER A N 1
ATOM 971 C CA . SER A 1 125 ? -1.554 -4.900 18.301 1.00 88.50 125 SER A CA 1
ATOM 972 C C . SER A 1 125 ? -0.566 -4.081 17.465 1.00 88.50 125 SER A C 1
ATOM 974 O O . SER A 1 125 ? -0.348 -2.903 17.735 1.00 88.50 125 SER A O 1
ATOM 976 N N . LEU A 1 126 ? 0.023 -4.676 16.421 1.00 89.25 126 LEU A N 1
ATOM 977 C CA . LEU A 1 126 ? 0.911 -3.949 15.506 1.00 89.25 126 LEU A CA 1
ATOM 978 C C . LEU A 1 126 ? 0.162 -2.860 14.726 1.00 89.25 126 LEU A C 1
ATOM 980 O O . LEU A 1 126 ? 0.658 -1.738 14.605 1.00 89.25 126 LEU A O 1
ATOM 984 N N . LEU A 1 127 ? -1.040 -3.175 14.235 1.00 92.50 127 LEU A N 1
ATOM 985 C CA . LEU A 1 127 ? -1.897 -2.218 13.538 1.00 92.50 127 LEU A CA 1
ATOM 986 C C . LEU A 1 127 ? -2.350 -1.081 14.456 1.00 92.50 127 LEU A C 1
ATOM 988 O O . LEU A 1 127 ? -2.350 0.066 14.025 1.00 92.50 127 LEU A O 1
ATOM 992 N N . GLU A 1 128 ? -2.685 -1.366 15.714 1.00 93.38 128 GLU A N 1
ATOM 993 C CA . GLU A 1 128 ? -3.058 -0.348 16.704 1.00 93.38 128 GLU A CA 1
ATOM 994 C C . GLU A 1 128 ? -1.904 0.616 16.991 1.00 93.38 128 GLU A C 1
ATOM 996 O O . GLU A 1 128 ? -2.091 1.833 16.960 1.00 93.38 128 GLU A O 1
ATOM 1001 N N . VAL A 1 129 ? -0.692 0.089 17.204 1.00 92.94 129 VAL A N 1
ATOM 1002 C CA . VAL A 1 129 ? 0.511 0.911 17.414 1.00 92.94 129 VAL A CA 1
ATOM 1003 C C . VAL A 1 129 ? 0.751 1.828 16.215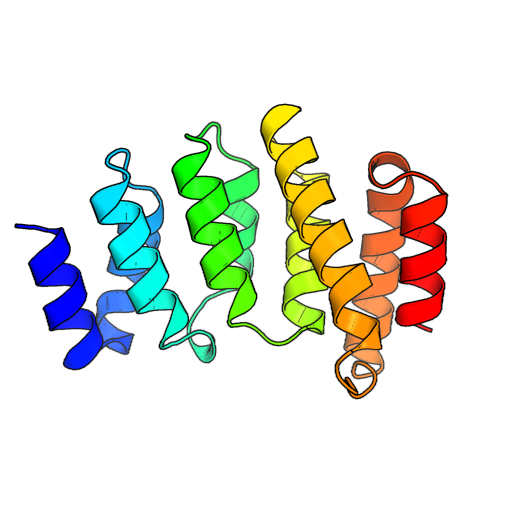 1.00 92.94 129 VAL A C 1
ATOM 1005 O O . VAL A 1 129 ? 0.983 3.028 16.383 1.00 92.94 129 VAL A O 1
ATOM 1008 N N . ARG A 1 130 ? 0.647 1.291 14.996 1.00 92.69 130 ARG A N 1
ATOM 1009 C CA . ARG A 1 130 ? 0.858 2.067 13.770 1.00 92.69 130 ARG A CA 1
ATOM 1010 C C . ARG A 1 130 ? -0.275 3.060 13.492 1.00 92.69 130 ARG A C 1
ATOM 1012 O O . ARG A 1 130 ? -0.038 4.166 13.007 1.00 92.69 130 ARG A O 1
ATOM 1019 N N . LEU A 1 131 ? -1.515 2.710 13.821 1.00 94.81 131 LEU A N 1
ATOM 1020 C CA . LEU A 1 131 ? -2.646 3.632 13.747 1.00 94.81 131 LEU A CA 1
ATOM 1021 C C . LEU A 1 131 ? -2.427 4.815 14.693 1.00 94.81 131 LEU A C 1
ATOM 1023 O O . LEU A 1 131 ? -2.657 5.965 14.319 1.00 94.81 131 LEU A O 1
ATOM 1027 N N . GLN A 1 132 ? -1.922 4.550 15.896 1.00 93.69 132 GLN A N 1
ATOM 1028 C CA . GLN A 1 132 ? -1.647 5.598 16.864 1.00 93.69 132 GLN A CA 1
ATOM 1029 C C . GLN A 1 132 ? -0.521 6.535 16.404 1.00 93.69 132 GLN A C 1
ATOM 1031 O O . GLN A 1 132 ? -0.656 7.751 16.561 1.00 93.69 132 GLN A O 1
ATOM 1036 N N . SER A 1 133 ? 0.551 6.013 15.791 1.00 92.94 133 SER A N 1
ATOM 1037 C CA . SER A 1 133 ? 1.635 6.855 15.251 1.00 92.94 133 SER A CA 1
ATOM 1038 C C . SER A 1 133 ? 1.167 7.739 14.089 1.00 92.94 133 SER A C 1
ATOM 1040 O O . SER A 1 133 ? 1.612 8.878 13.948 1.00 92.94 133 SER A O 1
ATOM 1042 N N . THR A 1 134 ? 0.207 7.260 13.295 1.00 94.69 134 THR A N 1
ATOM 1043 C CA . THR A 1 134 ? -0.300 7.958 12.102 1.00 94.69 134 THR A CA 1
ATOM 1044 C C . THR A 1 134 ? -1.575 8.769 12.332 1.00 94.69 134 THR A C 1
ATOM 1046 O O . THR A 1 134 ? -2.000 9.500 11.435 1.00 94.69 134 THR A O 1
ATOM 1049 N N . ARG A 1 135 ? -2.167 8.728 13.534 1.00 95.00 135 ARG A N 1
ATOM 1050 C CA . ARG A 1 135 ? -3.463 9.356 13.858 1.00 95.00 135 ARG A CA 1
ATOM 1051 C C . ARG A 1 135 ? -3.566 10.818 13.420 1.00 95.00 135 ARG A C 1
ATOM 1053 O O . ARG A 1 135 ? -4.548 11.212 12.794 1.00 95.00 135 ARG A O 1
ATOM 1060 N N . ARG A 1 136 ? -2.523 11.612 13.684 1.00 93.81 136 ARG A N 1
ATOM 1061 C CA . ARG A 1 136 ? -2.474 13.041 13.318 1.00 93.81 136 ARG A CA 1
ATOM 1062 C C . ARG A 1 136 ? -2.540 13.277 11.806 1.00 93.81 136 ARG A C 1
ATOM 1064 O O . ARG A 1 136 ? -3.040 14.309 11.380 1.00 93.81 136 ARG A O 1
ATOM 1071 N N . LEU A 1 137 ? -2.040 12.334 11.010 1.00 94.25 137 LEU A N 1
ATOM 1072 C CA . LEU A 1 137 ? -1.987 12.418 9.548 1.00 94.25 137 LEU A CA 1
ATOM 1073 C C . LEU A 1 137 ? -3.307 11.981 8.900 1.00 94.25 137 LEU A C 1
ATOM 1075 O O . LEU A 1 137 ? -3.648 12.433 7.811 1.00 94.25 137 LEU A O 1
ATOM 1079 N N . LEU A 1 138 ? -4.042 11.090 9.566 1.00 94.56 138 LEU A N 1
ATOM 1080 C CA . LEU A 1 138 ? -5.306 10.524 9.092 1.00 94.56 138 LEU A CA 1
ATOM 1081 C C . LEU A 1 138 ? -6.489 11.488 9.252 1.00 94.56 138 LEU A C 1
ATOM 1083 O O . LEU A 1 138 ? -7.422 11.477 8.436 1.00 94.56 138 LEU A O 1
ATOM 1087 N N . GLY A 1 139 ? -6.438 12.302 10.308 1.00 93.31 139 GLY A N 1
ATOM 1088 C CA . GLY A 1 139 ? -7.576 13.047 10.835 1.00 93.31 139 GLY A CA 1
ATOM 1089 C C . GLY A 1 139 ? -8.511 12.155 11.662 1.00 93.31 139 GLY A C 1
ATOM 1090 O O . GLY A 1 139 ? -8.594 10.944 11.443 1.00 93.31 139 GLY A O 1
ATOM 1091 N N . GLU A 1 140 ? -9.244 12.770 12.595 1.00 92.19 140 GLU A N 1
ATOM 1092 C CA . GLU A 1 140 ? -10.058 12.060 13.598 1.00 92.19 140 GLU A CA 1
ATOM 1093 C C . GLU A 1 140 ? -11.029 11.053 12.973 1.00 92.19 140 GLU A C 1
ATOM 1095 O O . GLU A 1 140 ? -11.045 9.886 13.349 1.00 92.19 140 GLU A O 1
ATOM 1100 N N . ARG A 1 141 ? -11.755 11.455 11.921 1.00 93.38 141 ARG A N 1
ATOM 1101 C CA . ARG A 1 141 ? -12.764 10.594 11.286 1.00 93.38 141 ARG A CA 1
ATOM 1102 C C . ARG A 1 141 ? -12.197 9.258 10.795 1.00 93.38 141 ARG A C 1
ATOM 1104 O O . ARG A 1 141 ? -12.830 8.226 10.990 1.00 93.38 141 ARG A O 1
ATOM 1111 N N . ARG A 1 142 ? -11.049 9.266 10.108 1.00 94.94 142 ARG A N 1
ATOM 1112 C CA . ARG A 1 142 ? -10.437 8.025 9.599 1.00 94.94 142 ARG A CA 1
ATOM 1113 C C . ARG A 1 142 ? -9.864 7.209 10.741 1.00 94.94 142 ARG A C 1
ATOM 1115 O O . ARG A 1 142 ? -10.030 5.994 10.746 1.00 94.94 142 ARG A O 1
ATOM 1122 N N . ALA A 1 143 ? -9.219 7.880 11.692 1.00 95.12 143 ALA A N 1
ATOM 1123 C CA . ALA A 1 143 ? -8.634 7.222 12.843 1.00 95.12 143 ALA A CA 1
ATOM 1124 C C . ALA A 1 143 ? -9.693 6.466 13.654 1.00 95.12 143 ALA A C 1
ATOM 1126 O O . ALA A 1 143 ? -9.499 5.290 13.927 1.00 95.12 143 ALA A O 1
ATOM 1127 N N . ASP A 1 144 ? -10.837 7.088 13.942 1.00 94.38 144 ASP A N 1
ATOM 1128 C CA . ASP A 1 144 ? -11.918 6.464 14.712 1.00 94.38 144 ASP A CA 1
ATOM 1129 C C . ASP A 1 144 ? -12.533 5.264 13.990 1.00 94.38 144 ASP A C 1
ATOM 1131 O O . ASP A 1 144 ? -12.759 4.215 14.595 1.00 94.38 144 ASP A O 1
ATOM 1135 N N . VAL A 1 145 ? -12.764 5.388 12.677 1.00 94.12 145 VAL A N 1
ATOM 1136 C CA . VAL A 1 145 ? -13.280 4.272 11.874 1.00 94.12 145 VAL A CA 1
ATOM 1137 C C . VAL A 1 145 ? -12.285 3.115 11.861 1.00 94.12 145 VAL A C 1
ATOM 1139 O O . VAL A 1 145 ? -12.684 1.972 12.051 1.00 94.12 145 VAL A O 1
ATOM 1142 N N . LEU A 1 146 ? -10.993 3.388 11.666 1.00 93.56 146 LEU A N 1
ATOM 1143 C CA . LEU A 1 146 ? -9.968 2.347 11.668 1.00 93.56 146 LEU A CA 1
ATOM 1144 C C . LEU A 1 146 ? -9.798 1.707 13.047 1.00 93.56 146 LEU A C 1
ATOM 1146 O O . LEU A 1 146 ? -9.676 0.489 13.109 1.00 93.56 146 LEU A O 1
ATOM 1150 N N . THR A 1 147 ? -9.863 2.481 14.135 1.00 93.50 147 THR A N 1
ATOM 1151 C CA . THR A 1 147 ? -9.880 1.939 15.501 1.00 93.50 147 THR A CA 1
ATOM 1152 C C . THR A 1 147 ? -11.023 0.940 15.649 1.00 93.50 147 THR A C 1
ATOM 1154 O O . THR A 1 147 ? -10.783 -0.200 16.0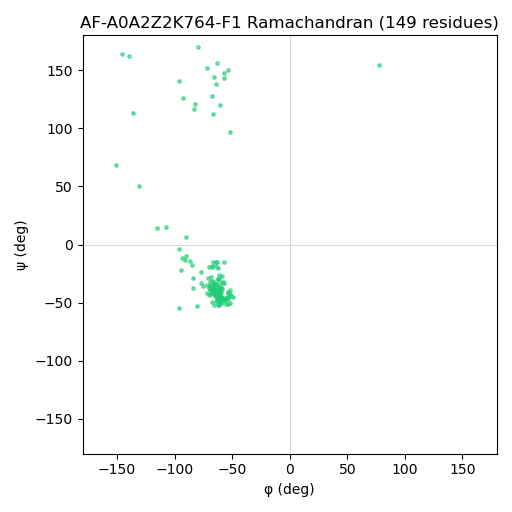32 1.00 93.50 147 THR A O 1
ATOM 1157 N N . TRP A 1 148 ? -12.244 1.325 15.264 1.00 90.88 148 TRP A N 1
ATOM 1158 C CA . TRP A 1 148 ? -13.405 0.438 15.340 1.00 90.88 148 TRP A CA 1
ATOM 1159 C C . TRP A 1 148 ? -13.264 -0.823 14.474 1.00 90.88 148 TRP A C 1
ATOM 1161 O O . TRP A 1 148 ? -13.694 -1.894 14.885 1.00 90.88 148 TRP A O 1
ATOM 1171 N N . LEU A 1 149 ? -12.662 -0.712 13.286 1.00 89.38 149 LEU A N 1
ATOM 1172 C CA . LEU A 1 149 ? -12.461 -1.847 12.380 1.00 89.38 149 LEU A CA 1
ATOM 1173 C C . LEU A 1 149 ? -11.400 -2.842 12.869 1.00 89.38 149 LEU A C 1
ATOM 1175 O O . LEU A 1 149 ? -11.469 -4.019 12.512 1.00 89.38 149 LEU A O 1
ATOM 1179 N N . ILE A 1 150 ? -10.406 -2.373 13.625 1.00 88.94 150 ILE A N 1
ATOM 1180 C CA . ILE A 1 150 ? -9.311 -3.201 14.146 1.00 88.94 150 ILE A CA 1
ATOM 1181 C C . ILE A 1 150 ? -9.724 -3.907 15.451 1.00 88.94 150 ILE A C 1
ATOM 1183 O O . ILE A 1 150 ? -9.357 -5.069 15.632 1.00 88.94 150 ILE A O 1
ATOM 1187 N N . SER A 1 151 ? -10.493 -3.235 16.321 1.00 82.31 151 SER A N 1
ATOM 1188 C CA . SER A 1 151 ? -10.984 -3.756 17.615 1.00 82.31 151 SER A CA 1
ATOM 1189 C C . SER A 1 151 ? -11.953 -4.935 17.483 1.00 82.31 151 SER A C 1
ATOM 1191 O O . SER A 1 151 ? -11.788 -5.952 18.195 1.00 82.31 151 SER A O 1
#

Secondary structure (DSSP, 8-state):
-HHHHHHHHHHH-GGGGHHHHHHHHT-SSHHHHHHHHHHHHH-GGG--HHHHHHHTTS---HHHHHHHHHHHTTS-HHHHHHHHHHHHHT-SSHHHHHHHHHHHHHHHHHHTTS-PPPPPHHHHHHHHHHHHHHHHHH-HHHHHHHHHHH-

Foldseek 3Di:
DLLVVLVVCLVPPLLVCLVVLLVQLQDPDLSSVLSSLVSLLVVVVNDDLVSLLVVQQDDGDPSSLVSSLSSLVSDALLSSLLSLLSSCLRHNDVVSLVVSLVSLVVSLVCPVVDPDDADDPVSLVSSLVSLVSCVVSNDPVSSVSVNVRND

Solvent-accessible surface area (backbone atoms only — not comparable to full-atom values): 8378 Å² total; per-residue (Å²): 111,68,45,60,50,46,60,51,45,47,71,74,51,44,79,86,42,46,69,57,33,62,54,35,26,65,35,90,50,63,70,38,9,46,38,18,23,54,42,47,41,74,45,44,92,75,60,61,67,66,63,65,31,56,54,35,54,45,93,69,59,68,62,32,56,54,27,51,56,54,28,41,70,50,45,58,73,66,60,36,49,49,41,51,47,53,21,57,71,44,36,60,42,71,71,55,38,53,53,52,51,52,52,46,52,52,50,59,68,48,46,85,76,46,96,66,78,78,70,57,71,75,56,36,57,54,44,51,55,47,47,62,76,33,31,85,79,58,36,68,73,52,38,54,53,49,51,64,74,64,108

pLDDT: mean 88.86, std 7.41, range [58.28, 96.12]

Radius of gyration: 15.76 Å; Cα contacts (8 Å, |Δi|>4): 153; chains: 1; bounding box: 33×35×44 Å

Sequence (151 aa):
MRKAVIHGLSRLQPEAYLGLFLQELQDEHPGVSRAAAKALGCIPYLIPKQELSAIATREQSLHVLRNTLRVLGSLNKWEQLDILLGMLETAATESVRQELLQQLDGWIAGFNRQFAAKPLSTATSLLEVRLQSTRRLLGERRADVLTWLIS